Protein AF-A0A1F4UNE1-F1 (afdb_monomer)

Radius of gyration: 15.65 Å; Cα contacts (8 Å, |Δi|>4): 191; chains: 1; bounding box: 29×42×42 Å

Structure (mmCIF, N/CA/C/O backbone):
data_AF-A0A1F4UNE1-F1
#
_entry.id   AF-A0A1F4UNE1-F1
#
loop_
_atom_site.group_PDB
_atom_site.id
_atom_site.type_symbol
_atom_site.label_atom_id
_atom_site.label_alt_id
_atom_site.label_comp_id
_atom_site.label_asym_id
_atom_site.label_entity_id
_atom_site.label_seq_id
_atom_site.pdbx_PDB_ins_code
_atom_site.Cartn_x
_atom_site.Cartn_y
_atom_site.Cartn_z
_atom_site.occupancy
_atom_site.B_iso_or_equiv
_atom_site.auth_seq_id
_atom_site.auth_comp_id
_atom_site.auth_asym_id
_atom_site.auth_atom_id
_atom_site.pdbx_PDB_model_num
ATOM 1 N N . MET A 1 1 ? 11.463 26.981 22.688 1.00 43.56 1 MET A N 1
ATOM 2 C CA . MET A 1 1 ? 10.352 27.199 21.740 1.00 43.56 1 MET A CA 1
ATOM 3 C C . MET A 1 1 ? 9.798 25.834 21.392 1.00 43.56 1 MET A C 1
ATOM 5 O O . MET A 1 1 ? 10.395 25.113 20.607 1.00 43.56 1 MET A O 1
ATOM 9 N N . SER A 1 2 ? 8.771 25.421 22.125 1.00 48.69 2 SER A N 1
ATOM 10 C CA . SER A 1 2 ? 8.264 24.051 22.153 1.00 48.69 2 SER A CA 1
ATOM 11 C C . SER A 1 2 ? 7.231 23.892 21.037 1.00 48.69 2 SER A C 1
ATOM 13 O O . SER A 1 2 ? 6.112 24.377 21.169 1.00 48.69 2 SER A O 1
ATOM 15 N N . ASN A 1 3 ? 7.609 23.260 19.926 1.00 51.84 3 ASN A N 1
ATOM 16 C CA . ASN A 1 3 ? 6.651 22.816 18.913 1.00 51.84 3 ASN A CA 1
ATOM 17 C C . ASN A 1 3 ? 5.821 21.682 19.515 1.00 51.84 3 ASN A C 1
ATOM 19 O O . ASN A 1 3 ? 6.253 20.536 19.474 1.00 51.84 3 ASN A O 1
ATOM 23 N N . LYS A 1 4 ? 4.670 21.994 20.108 1.00 57.66 4 LYS A N 1
ATOM 24 C CA . LYS A 1 4 ? 3.838 20.999 20.792 1.00 57.66 4 LYS A CA 1
ATOM 25 C C . LYS A 1 4 ? 2.454 20.830 20.154 1.00 57.66 4 LYS A C 1
ATOM 27 O O . LYS A 1 4 ? 1.497 20.533 20.843 1.00 57.66 4 LYS A O 1
ATOM 32 N N . ILE A 1 5 ? 2.342 20.977 18.826 1.00 63.62 5 ILE A N 1
ATOM 33 C CA . ILE A 1 5 ? 1.146 20.491 18.100 1.00 63.62 5 ILE A CA 1
ATOM 34 C C . ILE A 1 5 ? 1.014 18.975 18.300 1.00 63.62 5 ILE A C 1
ATOM 36 O O . ILE A 1 5 ? -0.086 18.465 18.465 1.00 63.62 5 ILE A O 1
ATOM 40 N N . LEU A 1 6 ? 2.147 18.265 18.333 1.00 62.59 6 LEU A N 1
ATOM 41 C CA . LEU A 1 6 ? 2.181 16.820 18.545 1.00 62.59 6 LEU A CA 1
ATOM 42 C C . LEU A 1 6 ? 1.774 16.415 19.968 1.00 62.59 6 LEU A C 1
ATOM 44 O O . LEU A 1 6 ? 1.256 15.324 20.144 1.00 62.59 6 LEU A O 1
ATOM 48 N N . ASP A 1 7 ? 1.940 17.276 20.973 1.00 65.50 7 ASP A N 1
ATOM 49 C CA . ASP A 1 7 ? 1.554 16.943 22.351 1.00 65.50 7 ASP A CA 1
ATOM 50 C C . ASP A 1 7 ? 0.050 17.063 22.616 1.00 65.50 7 ASP A C 1
ATOM 52 O O . ASP A 1 7 ? -0.439 16.515 23.603 1.00 65.50 7 ASP A O 1
ATOM 56 N N . ASP A 1 8 ? -0.688 17.738 21.731 1.00 65.69 8 ASP A N 1
ATOM 57 C CA . ASP A 1 8 ? -2.154 17.727 21.729 1.00 65.69 8 ASP A CA 1
ATOM 58 C C . ASP A 1 8 ? -2.721 16.498 20.985 1.00 65.69 8 ASP A C 1
ATOM 60 O O . ASP A 1 8 ? -3.918 16.198 21.084 1.00 65.69 8 ASP A O 1
ATOM 64 N N . ILE A 1 9 ? -1.876 15.753 20.256 1.00 68.75 9 ILE A N 1
ATOM 65 C CA . ILE A 1 9 ? -2.252 14.499 19.598 1.00 68.75 9 ILE A CA 1
ATOM 66 C C . ILE A 1 9 ? -2.235 13.390 20.649 1.00 68.75 9 ILE A C 1
ATOM 68 O O . ILE A 1 9 ? -1.193 12.936 21.103 1.00 68.75 9 ILE A O 1
ATOM 72 N N . LYS A 1 10 ? -3.429 12.948 21.051 1.00 73.69 10 LYS A N 1
ATOM 73 C CA . LYS A 1 10 ? -3.607 11.990 22.155 1.00 73.69 10 LYS A CA 1
ATOM 74 C C . LYS A 1 10 ? -3.188 10.553 21.833 1.00 73.69 10 LYS A C 1
ATOM 76 O O . LYS A 1 10 ? -3.116 9.759 22.764 1.00 73.69 10 LYS A O 1
ATOM 81 N N . LYS A 1 11 ? -3.017 10.207 20.552 1.00 84.81 11 LYS A N 1
ATOM 82 C CA . LYS A 1 11 ? -2.681 8.851 20.101 1.00 84.81 11 LYS A CA 1
ATOM 83 C C . LYS A 1 11 ? -1.763 8.870 18.894 1.00 84.81 11 LYS A C 1
ATOM 85 O O . LYS A 1 11 ? -2.031 9.609 17.944 1.00 84.81 11 LYS A O 1
ATOM 90 N N . ASP A 1 12 ? -0.763 8.002 18.896 1.00 90.25 12 ASP A N 1
ATOM 91 C CA . ASP A 1 12 ? 0.060 7.770 17.716 1.00 90.25 12 ASP A CA 1
ATOM 92 C C . ASP A 1 12 ? -0.754 7.013 16.662 1.00 90.25 12 ASP A C 1
ATOM 94 O O . ASP A 1 12 ? -1.463 6.051 16.958 1.00 90.25 12 ASP A O 1
ATOM 98 N N . ILE A 1 13 ? -0.664 7.444 15.406 1.00 91.88 13 ILE A N 1
ATOM 99 C CA . ILE A 1 13 ? -1.261 6.711 14.289 1.00 91.88 13 ILE A CA 1
ATOM 100 C C . ILE A 1 13 ? -0.240 5.696 13.789 1.00 91.88 13 ILE A C 1
ATOM 102 O O . ILE A 1 13 ? 0.866 6.064 13.394 1.00 91.88 13 ILE A O 1
ATOM 106 N N . VAL A 1 14 ? -0.624 4.422 13.764 1.00 95.12 14 VAL A N 1
ATOM 107 C CA . VAL A 1 14 ? 0.262 3.327 13.365 1.00 95.12 14 VAL A CA 1
ATOM 108 C C . VAL A 1 14 ? -0.219 2.716 12.053 1.00 95.12 14 VAL A C 1
ATOM 110 O O . VAL A 1 14 ? -1.394 2.392 11.889 1.00 95.12 14 VAL A O 1
ATOM 113 N N . ILE A 1 15 ? 0.714 2.540 11.120 1.00 96.19 15 ILE A N 1
ATOM 114 C CA . ILE A 1 15 ? 0.528 1.804 9.866 1.00 96.19 15 ILE A CA 1
ATOM 115 C C . ILE A 1 15 ? 1.646 0.778 9.714 1.00 96.19 15 ILE A C 1
ATOM 117 O O . ILE A 1 15 ? 2.800 1.053 10.047 1.00 96.19 15 ILE A O 1
ATOM 121 N N . THR A 1 16 ? 1.326 -0.384 9.152 1.00 97.44 16 THR A N 1
ATOM 122 C CA . THR A 1 16 ? 2.342 -1.35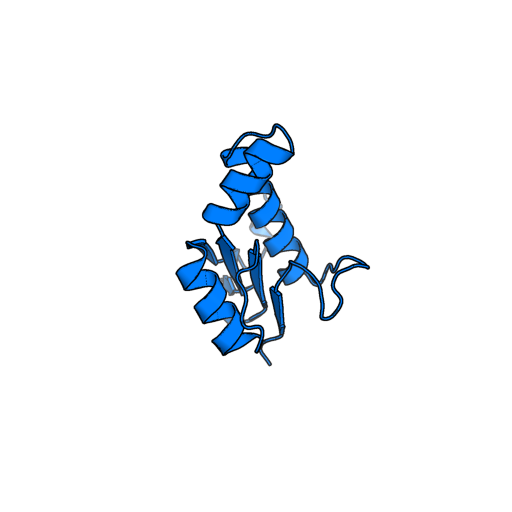5 8.736 1.00 97.44 16 THR A CA 1
ATOM 123 C C . THR A 1 16 ? 2.542 -1.265 7.235 1.00 97.44 16 THR A C 1
ATOM 125 O O . THR A 1 16 ? 1.601 -1.462 6.471 1.00 97.44 16 THR A O 1
ATOM 128 N N . VAL A 1 17 ? 3.779 -1.039 6.792 1.00 97.44 17 VAL A N 1
ATOM 129 C CA . VAL A 1 17 ? 4.139 -1.097 5.369 1.00 97.44 17 VAL A CA 1
ATOM 130 C C . VAL A 1 17 ? 5.052 -2.289 5.128 1.00 97.44 17 VAL A C 1
ATOM 132 O O . VAL A 1 17 ? 6.097 -2.435 5.762 1.00 97.44 17 VAL A O 1
ATOM 135 N N . LYS A 1 18 ? 4.667 -3.155 4.191 1.00 97.88 18 LYS A N 1
ATOM 136 C CA . LYS A 1 18 ? 5.423 -4.351 3.829 1.00 97.88 18 LYS A CA 1
ATOM 137 C C . LYS A 1 18 ? 5.746 -4.373 2.345 1.00 97.88 18 LYS A C 1
ATOM 139 O O . LYS A 1 18 ? 4.856 -4.406 1.503 1.00 97.88 18 LYS A O 1
ATOM 144 N N . LEU A 1 19 ? 7.032 -4.481 2.031 1.00 98.19 19 LEU A N 1
ATOM 145 C CA . LEU A 1 19 ? 7.498 -4.739 0.673 1.00 98.19 19 LEU A CA 1
ATOM 146 C C . LEU A 1 19 ? 7.392 -6.237 0.362 1.00 98.19 19 LEU A C 1
ATOM 148 O O . LEU A 1 19 ? 7.815 -7.088 1.152 1.00 98.19 19 LEU A O 1
ATOM 152 N N . SER A 1 20 ? 6.799 -6.586 -0.777 1.00 97.94 20 SER A N 1
ATOM 153 C CA . SER A 1 20 ? 6.583 -7.980 -1.161 1.00 97.94 20 SER A CA 1
ATOM 154 C C . SER A 1 20 ? 6.588 -8.203 -2.667 1.00 97.94 20 SER A C 1
ATOM 156 O O . SER A 1 20 ? 6.597 -7.261 -3.445 1.00 97.94 20 SER A O 1
ATOM 158 N N . THR A 1 21 ? 6.608 -9.469 -3.077 1.00 98.19 21 THR A N 1
ATOM 159 C CA . THR A 1 21 ? 6.707 -9.884 -4.486 1.00 98.19 21 THR A CA 1
ATOM 160 C C . THR A 1 21 ? 5.340 -10.171 -5.104 1.00 98.19 21 THR A C 1
ATOM 162 O O . THR A 1 21 ? 4.373 -10.444 -4.382 1.00 98.19 21 THR A O 1
ATOM 165 N N . ASP A 1 22 ? 5.282 -10.244 -6.439 1.00 97.25 22 ASP A N 1
ATOM 166 C CA . ASP A 1 22 ? 4.096 -10.612 -7.230 1.00 97.25 22 ASP A CA 1
ATOM 167 C C . ASP A 1 22 ? 3.437 -11.892 -6.676 1.00 97.25 22 ASP A C 1
ATOM 169 O O . ASP A 1 22 ? 2.214 -11.983 -6.548 1.00 97.25 22 ASP A O 1
ATOM 173 N N . LYS A 1 23 ? 4.247 -12.888 -6.283 1.00 98.00 23 LYS A N 1
ATOM 174 C CA . LYS A 1 23 ? 3.765 -14.171 -5.741 1.00 98.00 23 LYS A CA 1
ATOM 175 C C . LYS A 1 23 ? 2.989 -13.995 -4.435 1.00 98.00 23 LYS A C 1
ATOM 177 O O . LYS A 1 23 ? 1.942 -14.621 -4.253 1.00 98.00 23 LYS A O 1
ATOM 182 N N . ILE A 1 24 ? 3.513 -13.191 -3.510 1.00 97.88 24 ILE A N 1
ATOM 183 C CA . ILE A 1 24 ? 2.877 -12.965 -2.208 1.00 97.88 24 ILE A CA 1
ATOM 184 C C . ILE A 1 24 ? 1.658 -12.068 -2.376 1.00 97.88 24 ILE A C 1
ATOM 186 O O . ILE A 1 24 ? 0.593 -12.402 -1.860 1.00 97.88 24 ILE A O 1
ATOM 190 N N . VAL A 1 25 ? 1.784 -10.997 -3.155 1.00 96.56 25 VAL A N 1
ATOM 191 C CA . VAL A 1 25 ? 0.690 -10.062 -3.422 1.00 96.56 25 VAL A CA 1
ATOM 192 C C . VAL A 1 25 ? -0.477 -10.784 -4.084 1.00 96.56 25 VAL A C 1
ATOM 194 O O . VAL A 1 25 ? -1.587 -10.705 -3.574 1.00 96.56 25 VAL A O 1
ATOM 197 N N . LYS A 1 26 ? -0.245 -11.601 -5.121 1.00 96.62 26 LYS A N 1
ATOM 198 C CA . LYS A 1 26 ? -1.294 -12.430 -5.744 1.00 96.62 26 LYS A CA 1
ATOM 199 C C . LYS A 1 26 ? -1.977 -13.358 -4.736 1.00 96.62 26 LYS A C 1
ATOM 201 O O . LYS A 1 26 ? -3.201 -13.478 -4.733 1.00 96.62 26 LYS A O 1
ATOM 206 N N . LYS A 1 27 ? -1.205 -14.015 -3.860 1.00 97.56 27 LYS A N 1
ATOM 207 C CA . LYS A 1 27 ? -1.755 -14.902 -2.819 1.00 97.56 27 LYS A CA 1
ATOM 208 C C . LYS A 1 27 ? -2.668 -14.135 -1.858 1.00 97.56 27 LYS A C 1
ATOM 210 O O . LYS A 1 27 ? -3.734 -14.641 -1.506 1.00 97.56 27 LYS A O 1
ATOM 215 N N . LEU A 1 28 ? -2.255 -12.945 -1.426 1.00 95.50 28 LEU A N 1
ATOM 216 C CA . LEU A 1 28 ? -3.039 -12.090 -0.535 1.00 95.50 28 LEU A CA 1
ATOM 217 C C . LEU A 1 28 ? -4.275 -11.528 -1.248 1.00 95.50 28 LEU A C 1
ATOM 219 O O . LEU A 1 28 ? -5.371 -11.624 -0.702 1.00 95.50 28 LEU A O 1
ATOM 223 N N . ASN A 1 29 ? -4.126 -11.053 -2.483 1.00 94.69 29 ASN A N 1
ATOM 224 C CA . ASN A 1 29 ? -5.218 -10.542 -3.309 1.00 94.69 29 ASN A CA 1
ATOM 225 C C . ASN A 1 29 ? -6.302 -11.615 -3.506 1.00 94.69 29 ASN A C 1
ATOM 227 O O . ASN A 1 29 ? -7.478 -11.397 -3.222 1.00 94.69 29 ASN A O 1
ATOM 231 N N . LYS A 1 30 ? -5.902 -12.852 -3.823 1.00 94.69 30 LYS A N 1
ATOM 232 C CA . LYS A 1 30 ? -6.839 -13.976 -3.935 1.00 94.69 30 LYS A CA 1
ATOM 233 C C . LYS A 1 30 ? -7.520 -14.293 -2.607 1.00 94.69 30 LYS A C 1
ATOM 235 O O . LYS A 1 30 ? -8.735 -14.463 -2.562 1.00 94.69 30 LYS A O 1
ATOM 240 N N . LYS A 1 31 ? -6.747 -14.388 -1.520 1.00 95.38 31 LYS A N 1
ATOM 241 C CA . LYS A 1 31 ? -7.259 -14.788 -0.200 1.00 95.38 31 LYS A CA 1
ATOM 242 C C . LYS A 1 31 ? -8.225 -13.759 0.382 1.00 95.38 31 LYS A C 1
ATOM 244 O O . LYS A 1 31 ? -9.240 -14.134 0.962 1.00 95.38 31 LYS A O 1
ATOM 249 N N . TYR A 1 32 ? -7.889 -12.479 0.277 1.00 92.31 32 TYR A N 1
ATOM 250 C CA . TYR A 1 32 ? -8.605 -11.423 0.978 1.00 92.31 32 TYR A CA 1
ATOM 251 C C . TYR A 1 32 ? -9.588 -10.683 0.066 1.00 92.31 32 TYR A C 1
ATOM 253 O O . TYR A 1 32 ? -10.689 -10.396 0.532 1.00 92.31 32 TYR A O 1
ATOM 261 N N . LEU A 1 33 ? -9.249 -10.462 -1.206 1.00 87.69 33 LEU A N 1
ATOM 262 C CA . LEU A 1 33 ? -10.046 -9.695 -2.174 1.00 87.69 33 LEU A CA 1
ATOM 263 C C . LEU A 1 33 ? -10.715 -10.540 -3.256 1.00 87.69 33 LEU A C 1
ATO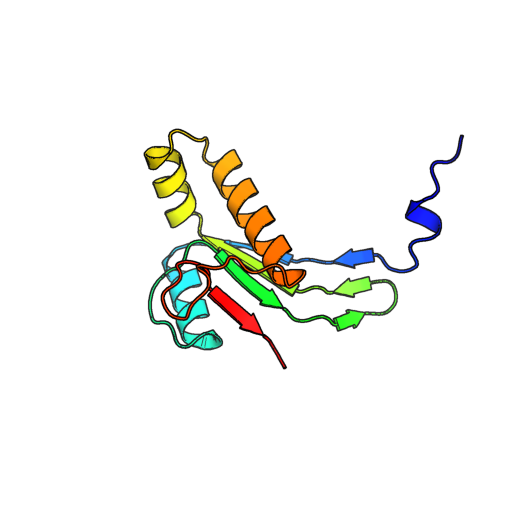M 265 O O . LEU A 1 33 ? -11.439 -10.003 -4.083 1.00 87.69 33 LEU A O 1
ATOM 269 N N . LYS A 1 34 ? -10.504 -11.863 -3.255 1.00 91.81 34 LYS A N 1
ATOM 270 C CA . LYS A 1 34 ? -11.056 -12.792 -4.258 1.00 91.81 34 LYS A CA 1
ATOM 271 C C . LYS A 1 34 ? -10.608 -12.485 -5.699 1.00 91.81 34 LYS A C 1
ATOM 273 O O . LYS A 1 34 ? -11.221 -12.969 -6.644 1.00 91.81 34 LYS A O 1
ATOM 278 N N . ARG A 1 35 ? -9.500 -11.753 -5.867 1.00 89.56 35 ARG A N 1
ATOM 279 C CA . ARG A 1 35 ? -8.889 -11.395 -7.158 1.00 89.56 35 ARG A CA 1
ATOM 280 C C . ARG A 1 35 ? -7.633 -12.242 -7.394 1.00 89.56 35 ARG A C 1
ATOM 282 O O . ARG A 1 35 ? -6.679 -12.168 -6.623 1.00 89.56 35 ARG A O 1
ATOM 289 N N . ASP A 1 36 ? -7.617 -13.083 -8.433 1.00 94.06 36 ASP A N 1
ATOM 290 C CA . ASP A 1 36 ? -6.521 -14.043 -8.692 1.00 94.06 36 ASP A CA 1
ATOM 291 C C . AS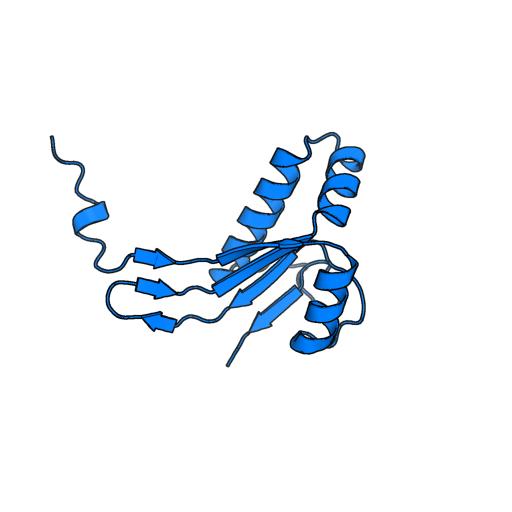P A 1 36 ? -5.420 -13.491 -9.622 1.00 94.06 36 ASP A C 1
ATOM 293 O O . ASP A 1 36 ? -4.977 -14.140 -10.574 1.00 94.06 36 ASP A O 1
ATOM 297 N N . TYR A 1 37 ? -4.954 -12.276 -9.339 1.00 91.25 37 TYR A N 1
ATOM 298 C CA . TYR A 1 37 ? -3.866 -11.616 -10.063 1.00 91.25 37 TYR A CA 1
ATOM 299 C C . TYR A 1 37 ? -3.011 -10.754 -9.116 1.00 91.25 37 TYR A C 1
ATOM 301 O O . TYR A 1 37 ? -3.492 -10.342 -8.057 1.00 91.25 37 TYR A O 1
ATOM 309 N N . PRO A 1 38 ? -1.724 -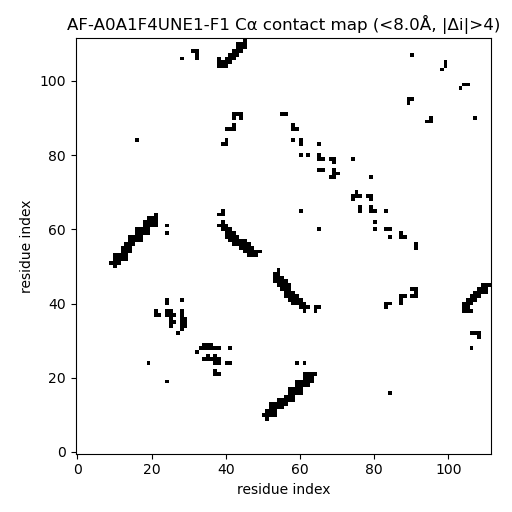10.512 -9.430 1.00 92.12 38 PRO A N 1
ATOM 310 C CA . PRO A 1 38 ? -0.908 -9.578 -8.668 1.00 92.12 38 PRO A CA 1
ATOM 311 C C . PRO A 1 38 ? -1.269 -8.132 -9.020 1.00 92.12 38 PRO A C 1
ATOM 313 O O . PRO A 1 38 ? -1.496 -7.799 -10.184 1.00 92.12 38 PRO A O 1
ATOM 316 N N . THR A 1 39 ? -1.230 -7.284 -8.005 1.00 92.56 39 THR A N 1
ATOM 317 C CA . THR A 1 39 ? -1.579 -5.861 -8.037 1.00 92.56 39 THR A CA 1
ATOM 318 C C . THR A 1 39 ? -0.364 -5.046 -7.582 1.00 92.56 39 THR A C 1
ATOM 320 O O . THR A 1 39 ? 0.611 -5.644 -7.124 1.00 92.56 39 THR A O 1
ATOM 323 N N . ASP A 1 40 ? -0.343 -3.735 -7.768 1.00 93.94 40 ASP A N 1
ATOM 324 C CA . ASP A 1 40 ? 0.782 -2.883 -7.350 1.00 93.94 40 ASP A CA 1
ATOM 325 C C . ASP A 1 40 ? 0.816 -2.636 -5.832 1.00 93.94 40 ASP A C 1
ATOM 327 O O . ASP A 1 40 ? 1.876 -2.76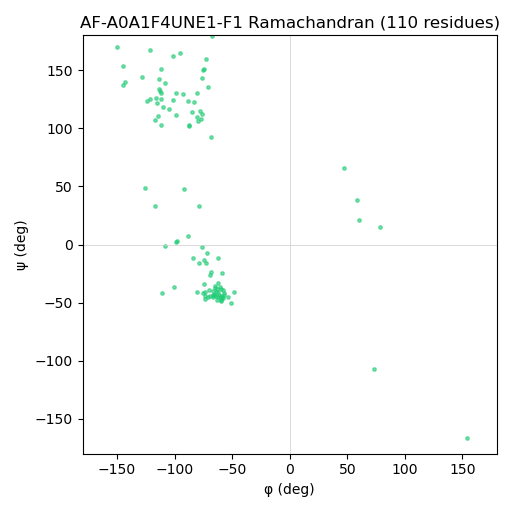6 -5.217 1.00 93.94 40 ASP A O 1
ATOM 331 N N . VAL A 1 41 ? -0.333 -2.385 -5.209 1.00 95.00 41 VAL A N 1
ATOM 332 C CA . VAL A 1 41 ? -0.481 -2.183 -3.768 1.00 95.00 41 VAL A CA 1
ATOM 333 C C . VAL A 1 41 ? -1.786 -2.788 -3.241 1.00 95.00 41 VAL A C 1
ATOM 335 O O . VAL A 1 41 ? -2.842 -2.730 -3.871 1.00 95.00 41 VAL A O 1
ATOM 338 N N . LEU A 1 42 ? -1.712 -3.405 -2.062 1.00 94.81 42 LEU A N 1
ATOM 339 C CA . LEU A 1 42 ? -2.885 -3.820 -1.291 1.00 94.81 42 LEU A CA 1
ATOM 340 C C . LEU A 1 42 ? -2.979 -2.976 -0.029 1.00 94.81 42 LEU A C 1
ATOM 342 O O . LEU A 1 42 ? -2.006 -2.926 0.724 1.00 94.81 42 LEU A O 1
ATOM 346 N N . SER A 1 43 ? -4.157 -2.419 0.234 1.00 93.81 43 SER A N 1
ATOM 347 C CA . SER A 1 43 ? -4.457 -1.720 1.483 1.00 93.81 43 SER A CA 1
ATOM 348 C C . SER A 1 43 ? -5.562 -2.447 2.243 1.00 93.81 43 SER A C 1
ATOM 350 O O . SER A 1 43 ? -6.645 -2.716 1.710 1.00 93.81 43 SER A O 1
ATOM 352 N N . PHE A 1 44 ? -5.282 -2.769 3.504 1.00 92.06 44 PHE A N 1
ATOM 353 C CA . PHE A 1 44 ? -6.220 -3.391 4.430 1.00 92.06 44 PHE A CA 1
ATOM 354 C C . PHE A 1 44 ? -6.564 -2.396 5.531 1.00 92.06 44 PHE A C 1
ATOM 356 O O . PHE A 1 44 ? -5.775 -2.173 6.446 1.00 92.06 44 PHE A O 1
ATOM 363 N N . ASP A 1 45 ? -7.752 -1.811 5.418 1.00 90.38 45 ASP A N 1
ATOM 364 C CA . ASP A 1 45 ? -8.304 -0.879 6.398 1.00 90.38 45 ASP A CA 1
ATOM 365 C C . ASP A 1 45 ? -8.802 -1.660 7.626 1.00 90.38 45 ASP A C 1
ATOM 367 O O . ASP A 1 45 ? -9.739 -2.455 7.495 1.00 90.38 45 ASP A O 1
ATOM 371 N N . ILE A 1 46 ? -8.131 -1.487 8.775 1.00 90.75 46 ILE A N 1
ATOM 372 C CA . ILE A 1 46 ? -8.387 -2.235 10.024 1.00 90.75 46 ILE A CA 1
ATOM 373 C C . ILE A 1 46 ? -8.987 -1.330 11.110 1.00 90.75 46 ILE A C 1
ATOM 375 O O . ILE A 1 46 ? -9.925 -1.756 11.778 1.00 90.75 46 ILE A O 1
ATOM 379 N N . LYS A 1 47 ? -8.496 -0.089 11.262 1.00 90.00 47 LYS A N 1
ATOM 380 C CA . LYS A 1 47 ? -9.044 0.938 12.178 1.00 90.00 47 LYS A CA 1
ATOM 381 C C . LYS A 1 47 ? -9.323 0.430 13.596 1.00 90.00 47 LYS A C 1
ATOM 383 O O . LYS A 1 47 ? -10.464 0.407 14.061 1.00 90.00 47 LYS A O 1
ATOM 388 N N . GLN A 1 48 ? -8.257 0.064 14.298 1.00 92.62 48 GLN A N 1
ATOM 389 C CA . GLN A 1 48 ? -8.318 -0.501 15.641 1.00 92.62 48 GLN A CA 1
ATOM 390 C C . GLN A 1 48 ? -7.697 0.432 16.685 1.00 92.62 48 GLN A C 1
ATOM 392 O O . GLN A 1 48 ? -6.610 0.970 16.501 1.00 92.62 48 GLN A O 1
ATOM 397 N N . ASP A 1 49 ? -8.397 0.608 17.804 1.00 92.56 49 ASP A N 1
ATOM 398 C CA . ASP A 1 49 ? -7.890 1.341 18.962 1.00 92.56 49 ASP A CA 1
ATOM 399 C C . ASP A 1 49 ? -7.006 0.423 19.825 1.00 92.56 49 ASP A C 1
ATOM 401 O O . ASP A 1 49 ? -7.458 -0.637 20.265 1.00 92.56 49 ASP A O 1
ATOM 405 N N . GLU A 1 50 ? -5.752 0.819 20.051 1.00 91.56 50 GLU A N 1
ATOM 406 C CA . GLU A 1 50 ? -4.736 0.052 20.783 1.00 91.56 50 GLU A CA 1
ATOM 407 C C . GLU A 1 50 ? -4.131 0.883 21.927 1.00 91.56 50 GLU A C 1
ATOM 409 O O . GLU A 1 50 ? -2.914 0.991 22.088 1.00 91.56 50 GLU A O 1
ATOM 414 N N . GLY A 1 51 ? -4.994 1.501 22.738 1.00 88.69 51 GLY A N 1
ATOM 415 C CA . GLY A 1 51 ? -4.565 2.295 23.889 1.00 88.69 51 GLY A CA 1
ATOM 416 C C . GLY A 1 51 ? -3.96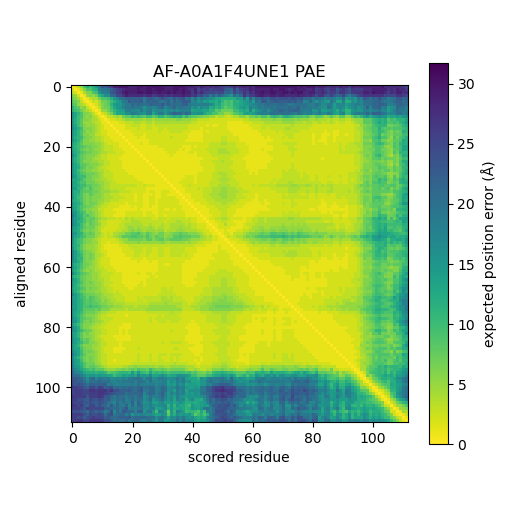2 3.624 23.445 1.00 88.69 51 GLY A C 1
ATOM 417 O O . GLY A 1 51 ? -4.705 4.506 23.008 1.00 88.69 51 GLY A O 1
ATOM 418 N N . ASP A 1 52 ? -2.639 3.752 23.552 1.00 89.69 52 ASP A N 1
ATOM 419 C CA . ASP A 1 52 ? -1.888 4.945 23.130 1.00 89.69 52 ASP A CA 1
ATOM 420 C C . ASP A 1 52 ? -1.754 5.045 21.602 1.00 89.69 52 ASP A C 1
ATOM 422 O O . ASP A 1 52 ? -1.434 6.106 21.072 1.00 89.69 52 ASP A O 1
ATOM 426 N N . ASN A 1 53 ? -2.058 3.960 20.884 1.00 91.75 53 ASN A N 1
ATOM 427 C CA . ASN A 1 53 ? -1.991 3.901 19.432 1.00 91.75 53 ASN A CA 1
ATOM 428 C C . ASN A 1 53 ? -3.384 3.780 18.807 1.00 91.75 53 ASN A C 1
ATOM 430 O O . ASN A 1 53 ? -4.308 3.188 19.368 1.00 91.75 53 ASN A O 1
ATOM 434 N N . TYR A 1 54 ? -3.512 4.292 17.589 1.00 92.12 54 TYR A N 1
ATOM 435 C CA . TYR A 1 54 ? -4.612 4.000 16.684 1.00 92.12 54 TYR A CA 1
ATOM 436 C C . TYR A 1 54 ? -4.054 3.312 15.437 1.00 92.12 54 TYR A C 1
ATOM 438 O O . TYR A 1 54 ? -3.382 3.934 14.609 1.00 92.12 54 TYR A O 1
ATOM 446 N N . TYR A 1 55 ? -4.310 2.011 15.315 1.00 94.75 55 TYR A N 1
ATOM 447 C CA . TYR A 1 55 ? -3.837 1.195 14.208 1.00 94.75 55 TYR A CA 1
ATOM 448 C C . TYR A 1 55 ? -4.731 1.377 12.985 1.00 94.75 55 TYR A C 1
ATOM 450 O O . TYR A 1 55 ? -5.882 0.936 12.957 1.00 94.75 55 TYR A O 1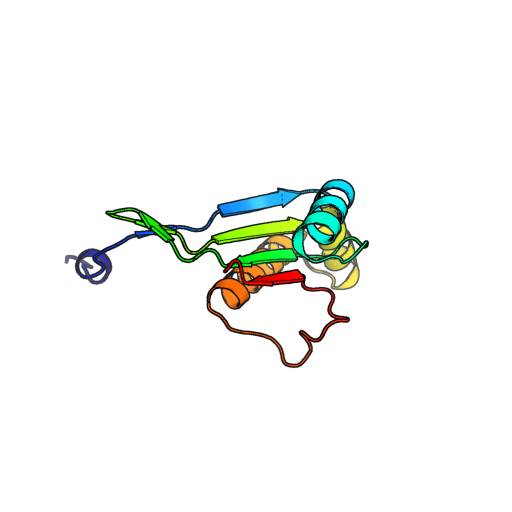
ATOM 458 N N . LEU A 1 56 ? -4.204 2.036 11.958 1.00 93.94 56 LEU A N 1
ATOM 459 C CA . LEU A 1 56 ? -4.971 2.372 10.767 1.00 93.94 56 LEU A CA 1
ATOM 460 C C . LEU A 1 56 ? -5.069 1.174 9.807 1.00 93.94 56 LEU A C 1
ATOM 462 O O . LEU A 1 56 ? -6.148 0.901 9.277 1.00 93.94 56 LEU A O 1
ATOM 466 N N . GLY A 1 57 ? -3.985 0.415 9.630 1.00 94.94 57 GLY A N 1
ATOM 467 C CA . GLY A 1 57 ? -4.014 -0.807 8.829 1.00 94.94 57 GLY A CA 1
ATOM 468 C C . GLY A 1 57 ? -2.687 -1.218 8.198 1.00 94.94 57 GLY A C 1
ATOM 469 O O . GLY A 1 57 ? -1.616 -0.709 8.540 1.00 94.94 57 GLY A O 1
ATOM 470 N N . ASP A 1 58 ? -2.793 -2.152 7.251 1.00 96.25 58 ASP A N 1
ATOM 471 C CA . ASP A 1 58 ? -1.662 -2.736 6.527 1.00 96.25 58 ASP A CA 1
ATOM 472 C C . ASP A 1 58 ? -1.606 -2.251 5.075 1.00 96.25 58 ASP A C 1
ATOM 474 O O . ASP A 1 58 ? -2.616 -2.249 4.368 1.00 96.25 58 ASP A O 1
ATOM 478 N N . ILE A 1 59 ? -0.399 -1.956 4.598 1.00 96.50 59 ILE A N 1
ATOM 479 C CA . ILE A 1 59 ? -0.086 -1.659 3.199 1.00 96.50 59 ILE A CA 1
ATOM 480 C C . ILE A 1 59 ? 0.951 -2.666 2.713 1.00 96.50 59 ILE A C 1
ATOM 482 O O . ILE A 1 59 ? 2.022 -2.821 3.304 1.00 96.50 59 ILE A O 1
ATOM 486 N N . ILE A 1 60 ? 0.653 -3.359 1.617 1.00 97.81 60 ILE A N 1
ATOM 487 C CA . ILE A 1 60 ? 1.582 -4.287 0.974 1.00 97.81 60 ILE A CA 1
ATOM 488 C C . ILE A 1 60 ? 1.941 -3.724 -0.395 1.00 97.81 60 ILE A C 1
ATOM 490 O O . ILE A 1 60 ? 1.110 -3.745 -1.299 1.00 97.81 60 ILE A O 1
ATOM 494 N N . VAL A 1 61 ? 3.188 -3.286 -0.557 1.00 97.50 61 VAL A N 1
ATOM 495 C CA . VAL A 1 61 ? 3.721 -2.763 -1.821 1.00 97.50 61 VAL A CA 1
ATOM 496 C C . VAL A 1 61 ? 4.381 -3.888 -2.610 1.00 97.50 61 VAL A C 1
ATOM 498 O O . VAL A 1 61 ? 5.232 -4.620 -2.092 1.00 97.50 61 VAL A O 1
ATOM 501 N N . ASN A 1 62 ? 4.008 -4.024 -3.878 1.00 97.69 62 ASN A N 1
ATOM 502 C CA . ASN A 1 62 ? 4.568 -5.008 -4.787 1.00 97.69 62 ASN A CA 1
ATOM 503 C C . ASN A 1 62 ? 5.827 -4.483 -5.487 1.00 97.69 62 ASN A C 1
ATOM 505 O O . ASN A 1 62 ? 5.754 -3.754 -6.479 1.00 97.69 62 ASN A O 1
ATOM 509 N N . ILE A 1 63 ? 6.999 -4.918 -5.029 1.00 97.81 63 ILE A N 1
ATOM 510 C CA . ILE A 1 63 ? 8.281 -4.447 -5.569 1.00 97.81 63 ILE A CA 1
ATOM 511 C C . ILE A 1 63 ? 8.538 -4.909 -7.009 1.00 97.81 63 ILE A C 1
ATOM 513 O O . ILE A 1 63 ? 9.299 -4.263 -7.726 1.00 97.81 63 ILE A O 1
ATOM 517 N N . ASP A 1 64 ? 7.912 -6.001 -7.460 1.00 97.62 64 ASP A N 1
ATOM 518 C CA . ASP A 1 64 ? 8.067 -6.479 -8.839 1.00 97.62 64 ASP A CA 1
ATOM 519 C C . ASP A 1 64 ? 7.296 -5.589 -9.821 1.00 97.62 64 ASP A C 1
ATOM 521 O O . ASP A 1 64 ? 7.742 -5.370 -10.950 1.00 97.62 64 ASP A O 1
ATOM 525 N N . LYS A 1 65 ? 6.149 -5.049 -9.388 1.00 95.06 65 LYS A N 1
ATOM 526 C CA . LYS A 1 65 ? 5.389 -4.040 -10.134 1.00 95.06 65 LYS A CA 1
ATOM 527 C C . LYS A 1 65 ? 6.091 -2.691 -10.083 1.00 95.06 65 LYS A C 1
ATOM 529 O O . LYS A 1 65 ? 6.328 -2.137 -11.151 1.00 95.06 65 LYS A O 1
ATOM 534 N N . ALA A 1 66 ? 6.538 -2.252 -8.905 1.00 95.56 66 ALA A N 1
ATOM 535 C CA . ALA A 1 66 ? 7.275 -0.999 -8.754 1.00 95.56 66 ALA A CA 1
ATOM 536 C C . ALA A 1 66 ? 8.499 -0.935 -9.689 1.00 95.56 66 ALA A C 1
ATOM 538 O O . ALA A 1 66 ? 8.670 0.008 -10.448 1.00 95.56 66 ALA A O 1
ATOM 539 N N . LYS A 1 67 ? 9.304 -2.003 -9.779 1.00 97.12 67 LYS A N 1
ATOM 540 C CA . LYS A 1 67 ? 10.427 -2.051 -10.739 1.00 97.12 67 LYS A CA 1
ATOM 541 C C . LYS A 1 67 ? 9.993 -1.902 -12.201 1.00 97.12 67 LYS A C 1
ATOM 543 O O . LYS A 1 67 ? 10.702 -1.290 -12.996 1.00 97.12 67 LYS A O 1
ATOM 548 N N . LYS A 1 68 ? 8.861 -2.495 -12.591 1.00 94.88 68 LYS A N 1
ATOM 549 C CA . LYS A 1 68 ? 8.334 -2.386 -13.963 1.00 94.88 68 LYS A CA 1
ATOM 550 C C . LYS A 1 68 ? 7.822 -0.971 -14.243 1.00 94.88 68 LYS A C 1
ATOM 552 O O . LYS A 1 68 ? 8.042 -0.470 -15.340 1.00 94.88 68 LYS A O 1
ATOM 557 N N . GLN A 1 69 ? 7.167 -0.349 -13.266 1.00 92.69 69 GLN A N 1
ATOM 558 C CA . GLN A 1 69 ? 6.618 1.001 -13.370 1.00 92.69 69 GLN A CA 1
ATOM 559 C C . GLN A 1 69 ? 7.713 2.065 -13.387 1.00 92.69 69 GLN A C 1
ATOM 561 O O . GLN A 1 69 ? 7.723 2.869 -14.311 1.00 92.69 69 GLN A O 1
ATOM 566 N N . ALA A 1 70 ? 8.708 1.963 -12.504 1.00 93.75 70 ALA A N 1
ATOM 567 C CA . ALA A 1 70 ? 9.889 2.825 -12.496 1.00 93.75 70 ALA A CA 1
ATOM 568 C C . ALA A 1 70 ? 10.552 2.894 -13.886 1.00 93.75 70 ALA A C 1
ATOM 570 O O . ALA A 1 70 ? 10.716 3.967 -14.461 1.00 93.75 70 ALA A O 1
ATOM 571 N N . ASN A 1 71 ? 10.806 1.732 -14.502 1.00 94.25 71 ASN A N 1
ATOM 572 C CA . ASN A 1 71 ? 11.355 1.666 -15.861 1.00 94.25 71 ASN A CA 1
ATOM 573 C C . ASN A 1 71 ? 10.411 2.237 -16.935 1.00 94.25 71 ASN A C 1
ATOM 575 O O . ASN A 1 71 ? 10.874 2.810 -17.917 1.00 94.25 71 ASN A O 1
ATOM 579 N N . LYS A 1 72 ? 9.093 2.049 -16.789 1.00 93.19 72 LYS A N 1
ATOM 580 C CA . LYS A 1 72 ? 8.088 2.502 -17.763 1.00 93.19 72 LYS A CA 1
ATOM 581 C C . LYS A 1 72 ? 7.887 4.018 -17.721 1.00 93.19 72 LYS A C 1
ATOM 583 O O . LYS A 1 72 ? 7.717 4.629 -18.773 1.00 93.19 72 LYS A O 1
ATOM 588 N N . TYR A 1 73 ? 7.869 4.597 -16.526 1.00 90.50 73 TYR A N 1
ATOM 589 C CA . TYR A 1 73 ? 7.577 6.010 -16.285 1.00 90.50 73 TYR A CA 1
ATOM 590 C C . TYR A 1 73 ? 8.837 6.861 -16.115 1.00 90.50 73 TYR A C 1
ATOM 592 O O . TYR A 1 73 ? 8.730 8.066 -15.928 1.00 90.50 73 TYR A O 1
ATOM 600 N N . ASN A 1 74 ? 10.022 6.254 -16.258 1.00 93.75 74 ASN A N 1
ATOM 601 C CA . ASN A 1 74 ? 11.313 6.917 -16.095 1.00 93.75 74 ASN A CA 1
ATOM 602 C C . ASN A 1 74 ? 11.484 7.545 -14.694 1.00 93.75 74 ASN A C 1
ATOM 604 O O . ASN A 1 74 ? 12.071 8.616 -14.556 1.00 93.75 74 ASN A O 1
ATOM 608 N N . ASN A 1 75 ? 10.982 6.837 -13.678 1.00 92.81 75 ASN A N 1
ATOM 609 C CA . ASN A 1 75 ? 11.165 7.133 -12.258 1.00 92.81 75 ASN A CA 1
ATOM 610 C C . ASN A 1 75 ? 12.245 6.216 -11.669 1.00 92.81 75 ASN A C 1
ATOM 612 O O . ASN A 1 75 ? 12.567 5.156 -12.217 1.00 92.81 75 ASN A O 1
ATOM 616 N N . THR A 1 76 ? 12.782 6.586 -10.512 1.00 97.88 76 THR A N 1
ATOM 617 C CA . THR A 1 76 ? 13.589 5.673 -9.698 1.00 97.88 76 THR A CA 1
ATOM 618 C C . THR A 1 76 ? 12.711 4.609 -9.033 1.00 97.88 76 THR A C 1
ATOM 620 O O . THR A 1 76 ? 11.496 4.757 -8.881 1.00 97.88 76 THR A O 1
ATOM 623 N N . PHE A 1 77 ? 13.327 3.496 -8.629 1.00 96.50 77 PHE A N 1
ATOM 624 C CA . PHE A 1 77 ? 12.618 2.441 -7.905 1.00 96.50 77 PHE A CA 1
ATOM 625 C C . PHE A 1 77 ? 12.091 2.943 -6.553 1.00 96.50 77 PHE A C 1
ATOM 627 O O . PHE A 1 77 ? 10.992 2.581 -6.143 1.00 96.50 77 PHE A O 1
ATOM 634 N N . GLU A 1 78 ? 12.870 3.782 -5.876 1.00 97.56 78 GLU A N 1
ATOM 635 C CA . GLU A 1 78 ? 12.545 4.382 -4.589 1.00 97.56 78 GLU A CA 1
ATOM 636 C C . GLU A 1 78 ? 11.357 5.344 -4.692 1.00 97.56 78 GLU A C 1
ATOM 638 O O . GLU A 1 78 ? 10.461 5.271 -3.851 1.00 97.56 78 GLU A O 1
ATOM 643 N N . GLU A 1 79 ? 11.317 6.194 -5.726 1.00 96.25 79 GLU A N 1
ATOM 644 C CA . GLU A 1 79 ? 10.178 7.086 -5.995 1.00 96.25 79 GLU A CA 1
ATOM 645 C C . GLU A 1 79 ? 8.893 6.291 -6.208 1.00 96.25 79 GLU A C 1
ATOM 647 O O . GLU A 1 79 ? 7.881 6.586 -5.582 1.00 96.25 79 GLU A O 1
ATOM 652 N N . GLU A 1 80 ? 8.947 5.228 -7.006 1.00 96.12 80 GLU A N 1
ATOM 653 C CA . GLU A 1 80 ? 7.777 4.394 -7.275 1.00 96.12 80 GLU A CA 1
ATOM 654 C C . GLU A 1 80 ? 7.294 3.643 -6.021 1.00 96.12 80 GLU A C 1
ATOM 656 O O . GLU A 1 80 ? 6.096 3.532 -5.766 1.00 96.12 80 GLU A O 1
ATOM 661 N N . VAL A 1 81 ? 8.209 3.126 -5.194 1.00 96.81 81 VAL A N 1
ATOM 662 C CA . VAL A 1 81 ? 7.833 2.494 -3.917 1.00 96.81 81 VAL A CA 1
ATOM 663 C C . VAL A 1 81 ? 7.206 3.513 -2.967 1.00 96.81 81 VAL A C 1
ATOM 665 O O . VAL A 1 81 ? 6.229 3.181 -2.291 1.00 96.81 81 VAL A O 1
ATOM 668 N N . ALA A 1 82 ? 7.748 4.732 -2.909 1.00 96.50 82 ALA A N 1
ATOM 669 C CA . ALA A 1 82 ? 7.193 5.811 -2.103 1.00 96.50 82 ALA A CA 1
ATOM 670 C C . ALA A 1 82 ? 5.800 6.215 -2.601 1.00 96.50 82 ALA A C 1
ATOM 672 O O . ALA A 1 82 ? 4.884 6.320 -1.790 1.00 96.50 82 ALA A O 1
ATOM 673 N N . GLU A 1 83 ? 5.613 6.347 -3.915 1.00 94.38 83 GLU A N 1
ATOM 674 C CA . GLU A 1 83 ? 4.326 6.654 -4.538 1.00 94.38 83 GLU A CA 1
ATOM 675 C C . GLU A 1 83 ? 3.276 5.589 -4.206 1.00 94.38 83 GLU A C 1
ATOM 677 O O . GLU A 1 83 ? 2.200 5.920 -3.708 1.00 94.38 83 GLU A O 1
ATOM 682 N N . LEU A 1 84 ? 3.608 4.303 -4.362 1.00 94.44 84 LEU A N 1
ATOM 683 C CA . LEU A 1 84 ? 2.704 3.201 -4.021 1.00 94.44 84 LEU A CA 1
ATOM 684 C C . LEU A 1 84 ? 2.393 3.131 -2.520 1.00 94.44 84 LEU A C 1
ATOM 686 O O . LEU A 1 84 ? 1.262 2.829 -2.137 1.00 94.44 84 LEU A O 1
ATOM 690 N N . ALA A 1 85 ? 3.365 3.417 -1.649 1.00 96.06 85 ALA A N 1
ATOM 691 C CA . ALA A 1 85 ? 3.127 3.485 -0.209 1.00 96.06 85 ALA A CA 1
ATOM 692 C C . ALA A 1 85 ? 2.207 4.663 0.152 1.00 96.06 85 ALA A C 1
ATOM 694 O O . ALA A 1 85 ? 1.245 4.478 0.898 1.00 96.06 85 ALA A O 1
ATOM 695 N N . SER A 1 86 ? 2.452 5.850 -0.411 1.00 94.50 86 SER A N 1
ATOM 696 C CA . SER A 1 86 ? 1.605 7.035 -0.247 1.00 94.50 86 SER A CA 1
ATOM 697 C C . SER A 1 86 ? 0.185 6.790 -0.754 1.00 94.50 86 SER A C 1
ATOM 699 O O . SER A 1 86 ? -0.774 7.099 -0.048 1.00 94.50 86 SER A O 1
ATOM 701 N N . HIS A 1 87 ? 0.041 6.163 -1.921 1.00 90.81 87 HIS A N 1
ATOM 702 C CA . HIS A 1 87 ? -1.246 5.736 -2.463 1.00 90.81 87 HIS A CA 1
ATOM 703 C C . HIS A 1 87 ? -1.958 4.772 -1.504 1.00 90.81 87 HIS A C 1
ATOM 705 O O . HIS A 1 87 ? -3.133 4.949 -1.178 1.00 90.81 87 HIS A O 1
ATOM 711 N N . GLY A 1 88 ? -1.224 3.793 -0.968 1.00 92.19 88 GLY A N 1
ATOM 712 C CA . GLY A 1 88 ? -1.745 2.861 0.023 1.00 92.19 88 GLY A CA 1
ATOM 713 C C . GLY A 1 88 ? -2.283 3.555 1.282 1.00 92.19 88 GLY A C 1
ATOM 714 O O . GLY A 1 88 ? -3.333 3.150 1.785 1.00 92.19 88 GLY A O 1
ATOM 715 N N . ILE A 1 89 ? -1.615 4.616 1.756 1.00 93.69 89 ILE A N 1
ATOM 716 C CA . ILE A 1 89 ? -2.056 5.440 2.896 1.00 93.69 89 ILE A CA 1
ATOM 717 C C . ILE A 1 89 ? -3.351 6.188 2.560 1.00 93.69 89 ILE A C 1
ATOM 719 O O . ILE A 1 89 ? -4.266 6.203 3.383 1.00 93.69 89 ILE A O 1
ATOM 723 N N . LEU A 1 90 ? -3.463 6.772 1.362 1.00 91.25 90 LEU A N 1
ATOM 724 C CA . LEU A 1 90 ? -4.682 7.466 0.927 1.00 91.25 90 LEU A CA 1
ATOM 725 C C . LEU A 1 90 ? -5.906 6.542 0.985 1.00 91.25 90 LEU A C 1
ATOM 727 O O . LEU A 1 90 ? -6.943 6.935 1.524 1.00 91.25 90 LEU A O 1
ATOM 731 N N . HIS A 1 91 ? -5.761 5.285 0.557 1.00 88.00 91 HIS A N 1
ATOM 732 C CA . HIS A 1 91 ? -6.828 4.294 0.700 1.00 88.00 91 HIS A CA 1
ATOM 733 C C . HIS A 1 91 ? -7.208 4.008 2.152 1.00 88.00 91 HIS A C 1
ATOM 735 O O . HIS A 1 91 ? -8.394 3.885 2.454 1.00 88.00 91 HIS A O 1
ATOM 741 N N . LEU A 1 92 ? -6.236 3.908 3.065 1.00 90.44 92 LEU A N 1
ATOM 742 C CA . LEU A 1 92 ? -6.531 3.709 4.488 1.00 90.44 92 LEU A CA 1
ATOM 743 C C . LEU A 1 92 ? -7.324 4.892 5.080 1.00 90.44 92 LEU A C 1
ATOM 745 O O . LEU A 1 92 ? -8.204 4.711 5.929 1.00 90.44 92 LEU A O 1
ATOM 749 N N . LEU A 1 93 ? -7.069 6.104 4.579 1.00 89.44 93 LEU A N 1
ATOM 750 C CA . LEU A 1 93 ? -7.810 7.320 4.927 1.00 89.44 93 LEU A CA 1
ATOM 751 C C . LEU A 1 93 ? -9.191 7.414 4.250 1.00 89.44 93 LEU A C 1
ATOM 753 O O . LEU A 1 93 ? -9.941 8.347 4.529 1.00 89.44 93 LEU A O 1
ATOM 757 N N . GLY A 1 94 ? -9.564 6.444 3.409 1.00 84.31 94 GLY A N 1
ATOM 758 C CA . GLY A 1 94 ? -10.839 6.423 2.689 1.00 84.31 94 GLY A CA 1
ATOM 759 C C . GLY A 1 94 ? -10.877 7.336 1.464 1.00 84.31 94 GLY A C 1
ATOM 760 O O . GLY A 1 94 ? -11.960 7.617 0.951 1.00 84.31 94 GLY A O 1
ATOM 761 N N . VAL A 1 95 ? -9.715 7.805 1.000 1.00 83.25 95 VAL A N 1
ATOM 762 C CA . VAL A 1 95 ? -9.581 8.496 -0.282 1.00 83.25 95 VAL A CA 1
ATOM 763 C C . VAL A 1 95 ? -9.415 7.431 -1.363 1.00 83.25 95 VAL A C 1
ATOM 765 O O . VAL A 1 95 ? -8.440 6.675 -1.380 1.00 83.25 95 VAL A O 1
ATOM 768 N N . HIS A 1 96 ? -10.407 7.354 -2.242 1.00 71.12 96 HIS A N 1
ATOM 769 C CA . HIS A 1 96 ? -10.442 6.433 -3.373 1.00 71.12 96 HIS A CA 1
ATOM 770 C C . HIS A 1 96 ? -10.367 7.235 -4.673 1.00 71.12 96 HIS A C 1
ATOM 772 O O . HIS A 1 96 ? -10.928 8.329 -4.753 1.00 71.12 96 HIS A O 1
ATOM 778 N N . HIS A 1 97 ? -9.662 6.708 -5.670 1.00 64.19 97 HIS A N 1
ATOM 779 C CA . HIS A 1 97 ? -9.673 7.264 -7.019 1.00 64.19 97 HIS A CA 1
ATOM 780 C C . HIS A 1 97 ? -10.989 6.901 -7.718 1.00 64.19 97 HIS A C 1
ATOM 782 O O . HIS A 1 97 ? -11.572 5.853 -7.451 1.00 64.19 97 HIS A O 1
ATOM 788 N N . GLU A 1 98 ? -11.454 7.752 -8.638 1.00 47.44 98 GLU A N 1
ATOM 789 C CA . GLU A 1 98 ? -12.661 7.482 -9.444 1.00 47.44 98 GLU A CA 1
ATOM 790 C C . GLU A 1 98 ? -12.533 6.190 -10.273 1.00 47.44 98 GLU A C 1
ATOM 792 O O . GLU A 1 98 ? -13.535 5.540 -10.560 1.00 47.44 98 GLU A O 1
ATOM 797 N N . ASP A 1 99 ? -11.298 5.778 -10.571 1.00 53.34 99 ASP A N 1
ATOM 798 C CA . ASP A 1 99 ? -10.971 4.546 -11.282 1.00 53.34 99 ASP A CA 1
ATOM 799 C C . ASP A 1 99 ? -10.807 3.317 -10.365 1.00 53.34 99 ASP A C 1
ATOM 801 O O . ASP A 1 99 ? -10.404 2.282 -10.882 1.00 53.34 99 ASP A O 1
ATOM 805 N N . ASP A 1 100 ? -11.091 3.370 -9.050 1.00 55.16 100 ASP A N 1
ATOM 806 C CA . ASP A 1 100 ? -10.985 2.244 -8.081 1.00 55.16 100 ASP A CA 1
ATOM 807 C C . ASP A 1 100 ? -12.169 1.239 -8.134 1.00 55.16 100 ASP A C 1
ATOM 809 O O . ASP A 1 100 ? -12.584 0.663 -7.122 1.00 55.16 100 ASP A O 1
ATOM 813 N N . ASP A 1 101 ? -12.731 1.021 -9.322 1.00 47.31 101 ASP A N 1
ATOM 814 C CA . ASP A 1 101 ? -13.771 0.026 -9.579 1.00 47.31 101 ASP A CA 1
ATOM 815 C C . ASP A 1 101 ? -13.276 -1.442 -9.448 1.00 47.31 101 ASP A C 1
ATOM 817 O O . ASP A 1 101 ? -12.112 -1.746 -9.176 1.00 47.31 101 ASP A O 1
ATOM 821 N N . ASP A 1 102 ? -14.146 -2.434 -9.648 1.00 44.53 102 ASP A N 1
ATOM 822 C CA . ASP A 1 102 ? -13.766 -3.847 -9.437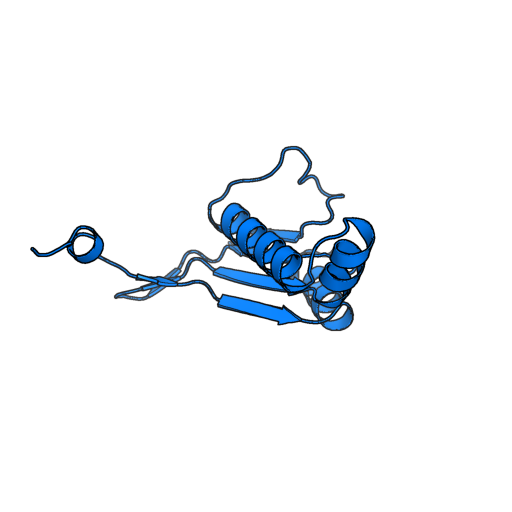 1.00 44.53 102 ASP A CA 1
ATOM 823 C C . ASP A 1 102 ? -12.627 -4.368 -10.355 1.00 44.53 102 ASP A C 1
ATOM 825 O O . ASP A 1 102 ? -12.048 -5.429 -10.098 1.00 44.53 102 ASP A O 1
ATOM 829 N N . ASN A 1 103 ? -12.266 -3.597 -11.389 1.00 39.53 103 ASN A N 1
ATOM 830 C CA . ASN A 1 103 ? -11.206 -3.881 -12.363 1.00 39.53 103 ASN A CA 1
ATOM 831 C C . ASN A 1 103 ? -9.870 -3.167 -12.088 1.00 39.53 103 ASN A C 1
ATOM 833 O O . ASN A 1 103 ? -8.930 -3.301 -12.877 1.00 39.53 103 ASN A O 1
ATOM 837 N N . SER A 1 104 ? -9.764 -2.405 -11.004 1.00 47.81 104 SER A N 1
ATOM 838 C CA . SER A 1 104 ? -8.603 -1.548 -10.756 1.00 47.81 104 SER A CA 1
ATOM 839 C C . SER A 1 104 ? -7.380 -2.339 -10.332 1.00 47.81 104 SER A C 1
ATOM 841 O O . SER A 1 104 ? -7.451 -3.410 -9.715 1.00 47.81 104 SER A O 1
ATOM 843 N N . VAL A 1 105 ? -6.223 -1.771 -10.664 1.00 53.28 105 VAL A N 1
ATOM 844 C CA . VAL A 1 105 ? -4.906 -2.305 -10.303 1.00 53.28 105 VAL A CA 1
ATOM 845 C C . VAL A 1 105 ? -4.625 -2.134 -8.803 1.00 53.28 105 VAL A C 1
ATOM 847 O O . VAL A 1 105 ? -3.702 -2.762 -8.298 1.00 53.28 105 VAL A O 1
ATOM 850 N N . HIS A 1 106 ? -5.480 -1.421 -8.065 1.00 56.94 106 HIS A N 1
ATOM 851 C CA . HIS A 1 106 ? -5.392 -1.241 -6.617 1.00 56.94 106 HIS A CA 1
ATOM 852 C C . HIS A 1 106 ? -6.340 -2.204 -5.883 1.00 56.94 106 HIS A C 1
ATOM 854 O O . HIS A 1 106 ? -7.518 -2.355 -6.225 1.00 56.94 106 HIS A O 1
ATOM 860 N N . GLY A 1 107 ? -5.829 -2.925 -4.883 1.00 51.84 107 GLY A N 1
ATOM 861 C CA . GLY A 1 107 ? -6.639 -3.853 -4.094 1.00 51.84 107 GLY A CA 1
ATOM 862 C C . GLY A 1 107 ? -7.090 -3.238 -2.774 1.00 51.84 107 GLY A C 1
ATOM 863 O O . GLY A 1 107 ? -6.281 -3.075 -1.863 1.00 51.84 107 GLY A O 1
ATOM 864 N N . ILE A 1 108 ? -8.392 -2.974 -2.640 1.00 52.75 108 ILE A N 1
ATOM 865 C CA . ILE A 1 108 ? -8.991 -2.387 -1.433 1.00 52.75 108 ILE A CA 1
ATOM 866 C C . ILE A 1 108 ? -9.848 -3.432 -0.720 1.00 52.75 108 ILE A C 1
ATOM 868 O O . ILE A 1 108 ? -10.844 -3.900 -1.277 1.00 52.75 108 ILE A O 1
ATOM 872 N N . LYS A 1 109 ? -9.507 -3.789 0.532 1.00 48.72 109 LYS A N 1
ATOM 873 C CA . LYS A 1 109 ? -10.424 -4.547 1.403 1.00 48.72 109 LYS A CA 1
ATOM 874 C C . LYS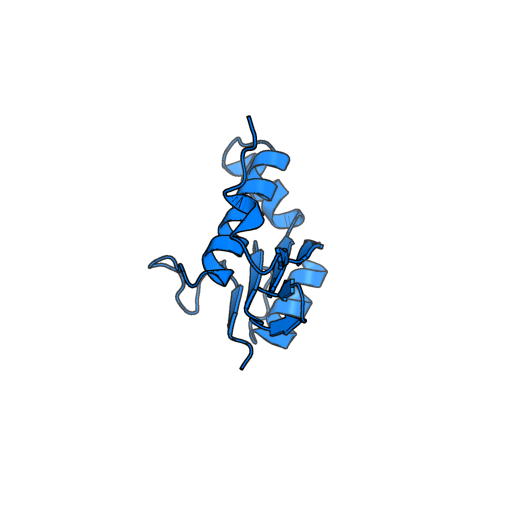 A 1 109 ? -10.829 -3.710 2.599 1.00 48.72 109 LYS A C 1
ATOM 876 O O . LYS A 1 109 ? -9.996 -3.383 3.438 1.00 48.72 109 LYS A O 1
ATOM 881 N N . LYS A 1 110 ? -12.134 -3.508 2.749 1.00 42.88 110 LYS A N 1
ATOM 882 C CA . LYS A 1 110 ? -12.723 -3.090 4.019 1.00 42.88 110 LYS A CA 1
ATOM 883 C C . LYS A 1 110 ? -12.790 -4.313 4.935 1.00 42.88 110 LYS A C 1
ATOM 885 O O . LYS A 1 110 ? -13.556 -5.241 4.654 1.00 42.88 110 LYS A O 1
ATOM 890 N N . VAL A 1 111 ? -11.952 -4.378 5.968 1.00 35.78 111 VAL A N 1
ATOM 891 C CA . VAL A 1 111 ? -12.119 -5.389 7.018 1.00 35.78 111 VAL A CA 1
ATOM 892 C C . VAL A 1 111 ? -13.247 -4.874 7.916 1.00 35.78 111 VAL A C 1
ATOM 894 O O . VAL A 1 111 ? -13.158 -3.778 8.456 1.00 35.78 111 VAL A O 1
ATOM 897 N N . ARG A 1 112 ? -14.369 -5.597 7.944 1.00 32.06 112 ARG A N 1
ATOM 898 C CA . ARG A 1 112 ? -15.464 -5.369 8.895 1.00 32.06 112 ARG A CA 1
ATOM 899 C C . ARG A 1 112 ? -15.227 -6.206 10.136 1.00 32.06 112 ARG A C 1
ATOM 901 O O . ARG A 1 112 ? -14.780 -7.361 9.947 1.00 32.06 112 ARG A O 1
#

Foldseek 3Di:
DDPCPVVVVQAAEDEAEAEDAFVVQLVCCCVQVVDNGHFQKEAEQDQDDDPRYTYLGYMYGHLVVLVVVCVVVVHDSVVSSVVSVVVSVCVSVVNDDPQPPPPDSYHYDHDD

Sequence (112 aa):
MSNKILDDIKKDIVITVKLSTDKIVKKLNKKYLKRDYPTDVLSFDIKQDEGDNYYLGDIIVNIDKAKKQANKYNNTFEEEVAELASHGILHLLGVHHEDDDDNSVHGIKKVR

Mean predicted aligned error: 7.22 Å

InterPro domains:
  IPR002036 Endoribonuclease YbeY [MF_00009] (2-110)
  IPR002036 Endoribonuclease YbeY [PF02130] (8-103)
  IPR002036 Endoribonuclease YbeY [PTHR46986] (6-103)
  IPR002036 Endoribonuclease YbeY [TIGR00043] (9-104)
  IPR023091 Metalloprotease catalytic domain superfamily, predicted [G3DSA:3.40.390.30] (1-110)

pLDDT: mean 84.16, std 18.23, range [32.06, 98.19]

Secondary structure (DSSP, 8-state):
----TGGG--SEEEEEEEEE-HHHHHHHIIIII---S--SEEEEEEEEEETTEEEEEEEEEEHHHHHHHHHHHT--HHHHHHHHHHHHHHHHTT---TT-STT-SEEEEE--

Organism: NCBI:txid1802612

Nearest PDB structures (foldseek):
  1oz9-assembly1_A  TM=9.245E-01  e=1.092E-07  Aquifex aeolicus
  7y7o-assembly1_A  TM=8.453E-01  e=7.006E-06  Staphylococcus aureus subsp. aureus Mu50
  1xm5-assembly1_A  TM=7.921E-01  e=1.917E-05  Escherichia coli
  1xax-assembly1_A  TM=6.269E-01  e=2.251E-03  Haemophilus influenzae

Solvent-accessible surface area (backbone atoms only — not comparable to full-atom values): 6269 Å² total; per-residue (Å²): 136,82,88,52,74,67,75,73,51,82,49,50,79,41,72,47,78,41,84,41,41,51,72,56,41,18,52,48,31,32,73,73,65,72,39,90,50,60,46,46,30,36,26,39,32,58,69,41,84,60,84,60,33,35,37,41,32,42,28,39,35,18,53,59,45,25,50,54,45,10,69,72,73,75,48,51,52,65,56,36,47,49,49,44,49,52,52,28,50,38,46,56,74,69,52,74,62,96,71,66,51,101,84,34,63,61,44,78,40,82,60,127